Protein AF-A0A534RJS3-F1 (afdb_monomer)

Nearest PDB structures (foldseek):
  3trs-assembly2_D  TM=6.989E-01  e=2.783E-02  Aspergillus niger var. macrosporus
  6lxh-assembly1_B  TM=5.373E-01  e=3.788E+00  Staphylococcus aureus
  6lxh-assembly1_A  TM=5.514E-01  e=4.264E+00  St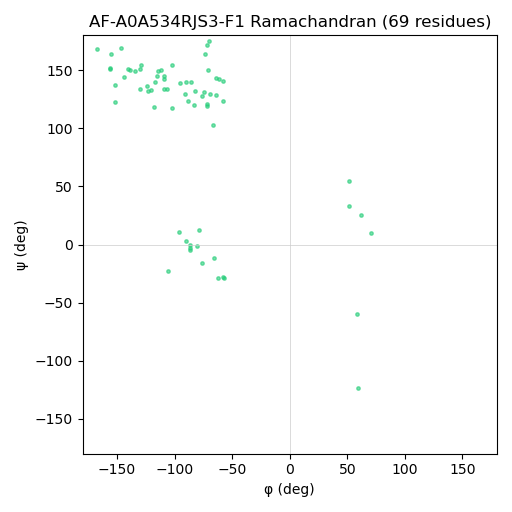aphylococcus aureus

Foldseek 3Di:
DDDDDDDDDDQPQKDKAAQDWDDDDPDIAAPPDPVDDDDFDFDADPVRDTQKGWDDQDPRRRMIMIGGDPD

pLDDT: mean 89.99, std 8.56, range [50.75, 96.31]

Sequence (71 aa):
MAEGPSQALADFTAVSFFDASASGGARTGSITDPAWTSDGIVMVTRSRKIRAQPCCLLNDGTGFKVDWLHR

Solvent-accessible surface area (backbone atoms only — not comparable to full-atom values): 4636 Å² total; per-residue (Å²): 134,85,82,72,92,82,80,92,77,79,89,64,56,60,49,80,47,69,84,39,66,49,76,59,94,96,45,72,43,32,72,63,38,85,90,56,88,84,80,95,66,69,44,62,46,97,86,71,46,60,40,32,37,72,44,75,66,40,95,74,23,29,26,35,31,34,39,47,47,92,113

Structure (mmCIF, N/CA/C/O backbone):
data_AF-A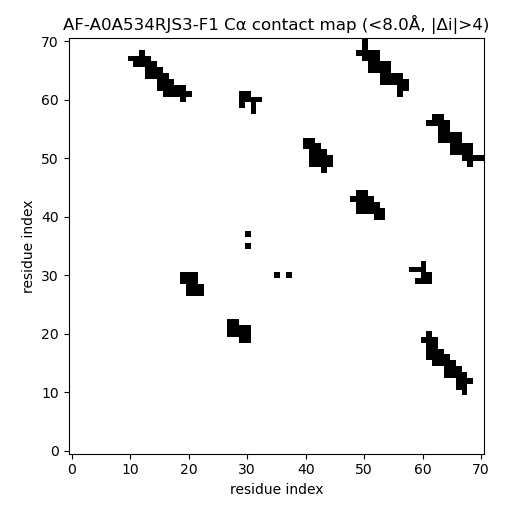0A534RJS3-F1
#
_entry.id   AF-A0A534RJS3-F1
#
loop_
_atom_site.group_PDB
_atom_site.id
_atom_site.type_symbol
_atom_site.label_atom_id
_atom_site.label_alt_id
_atom_site.label_comp_id
_atom_site.label_asym_id
_atom_site.label_entity_id
_atom_site.label_seq_id
_atom_site.pdbx_PDB_ins_code
_atom_site.C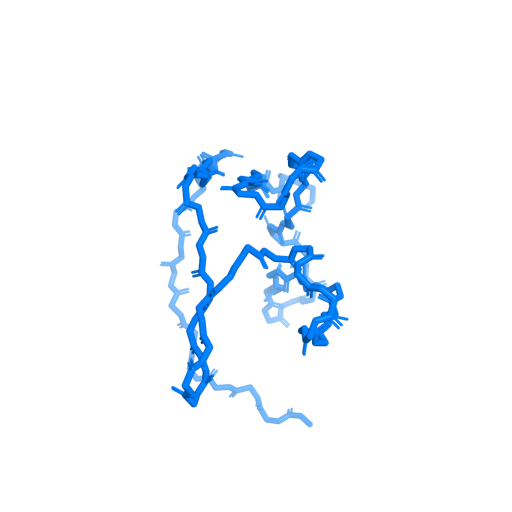artn_x
_atom_site.Cartn_y
_atom_site.Cartn_z
_atom_site.occupancy
_atom_site.B_iso_or_equiv
_atom_site.auth_seq_id
_atom_site.auth_comp_id
_atom_site.auth_asym_id
_atom_site.auth_atom_id
_atom_site.pdbx_PDB_model_num
ATOM 1 N N . MET A 1 1 ? -21.601 -10.038 -5.750 1.00 50.75 1 MET A N 1
ATOM 2 C CA . MET A 1 1 ? -20.294 -10.204 -5.084 1.00 50.75 1 MET A CA 1
ATOM 3 C C . MET A 1 1 ? -20.477 -11.270 -4.016 1.00 50.75 1 MET A C 1
ATOM 5 O O . MET A 1 1 ? -21.177 -10.999 -3.050 1.00 50.75 1 MET A O 1
ATOM 9 N N . ALA A 1 2 ? -19.990 -12.492 -4.233 1.00 53.28 2 ALA A N 1
ATOM 10 C CA . ALA A 1 2 ? -20.003 -13.514 -3.187 1.00 53.28 2 ALA A CA 1
ATOM 11 C C . ALA A 1 2 ? -18.773 -13.289 -2.299 1.00 53.28 2 ALA A C 1
ATOM 13 O O . ALA A 1 2 ? -17.654 -13.270 -2.808 1.00 53.28 2 ALA A O 1
ATOM 14 N N . GLU A 1 3 ? -18.972 -13.047 -1.005 1.00 67.06 3 GLU A N 1
ATOM 15 C CA . GLU A 1 3 ? -17.862 -12.945 -0.056 1.00 67.06 3 GLU A CA 1
ATOM 16 C C . GLU A 1 3 ? -17.307 -14.342 0.238 1.00 67.06 3 GLU A C 1
ATOM 18 O O . GLU A 1 3 ? -18.058 -15.270 0.546 1.00 67.06 3 GLU A O 1
ATOM 23 N N . GLY A 1 4 ? -15.986 -14.489 0.158 1.00 72.00 4 GLY A N 1
ATOM 24 C CA . GLY A 1 4 ? -15.301 -15.690 0.622 1.00 72.00 4 GLY A CA 1
ATOM 25 C C . GLY A 1 4 ? -15.309 -15.824 2.155 1.00 72.00 4 GLY A C 1
ATOM 26 O O . GLY A 1 4 ? -15.767 -14.930 2.884 1.00 72.00 4 GLY A O 1
ATOM 27 N N . PRO A 1 5 ? -14.792 -16.943 2.689 1.00 81.00 5 PRO A N 1
ATOM 28 C CA . PRO A 1 5 ? -14.532 -17.065 4.120 1.00 81.00 5 PRO A CA 1
ATOM 29 C C . PRO A 1 5 ? -13.574 -15.955 4.592 1.00 81.00 5 PRO A C 1
ATOM 31 O O . PRO A 1 5 ? -12.626 -15.607 3.893 1.00 81.00 5 PRO A O 1
ATOM 34 N N . SER A 1 6 ? -13.823 -15.392 5.779 1.00 83.31 6 SER A N 1
ATOM 35 C CA . SER A 1 6 ? -12.994 -14.341 6.390 1.00 83.31 6 SER A CA 1
ATOM 36 C C . SER A 1 6 ? -12.348 -14.834 7.683 1.00 83.31 6 SER A C 1
ATOM 38 O O . SER A 1 6 ? -12.991 -15.560 8.439 1.00 83.31 6 SER A O 1
ATOM 40 N N . GLN A 1 7 ? -11.121 -14.391 7.963 1.00 85.94 7 GLN A N 1
ATOM 41 C CA . GLN A 1 7 ? -10.404 -14.658 9.215 1.00 85.94 7 GLN A CA 1
ATOM 42 C C . GLN A 1 7 ? -10.440 -13.443 10.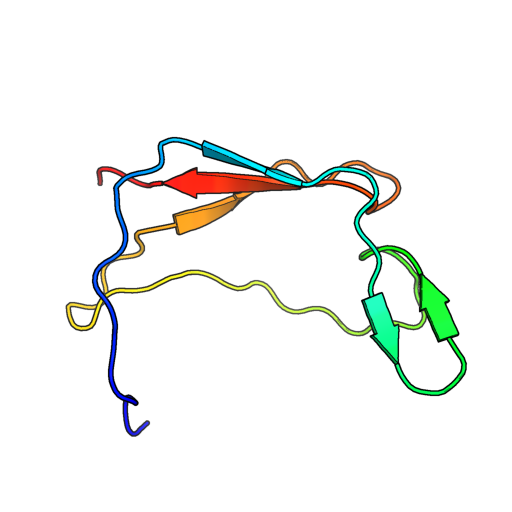149 1.00 85.94 7 GLN A C 1
ATOM 44 O O . GLN A 1 7 ? -10.576 -12.305 9.694 1.00 85.94 7 GLN A O 1
ATOM 49 N N . ALA A 1 8 ? -10.308 -13.683 11.454 1.00 88.00 8 ALA A N 1
ATOM 50 C CA . ALA A 1 8 ? -10.128 -12.610 12.425 1.00 88.00 8 ALA A CA 1
ATOM 51 C C . ALA A 1 8 ? -8.688 -12.082 12.353 1.00 88.00 8 ALA A C 1
ATOM 53 O O . ALA A 1 8 ? -7.736 -12.855 12.442 1.00 88.00 8 ALA A O 1
ATOM 54 N N . LEU A 1 9 ? -8.538 -10.765 12.2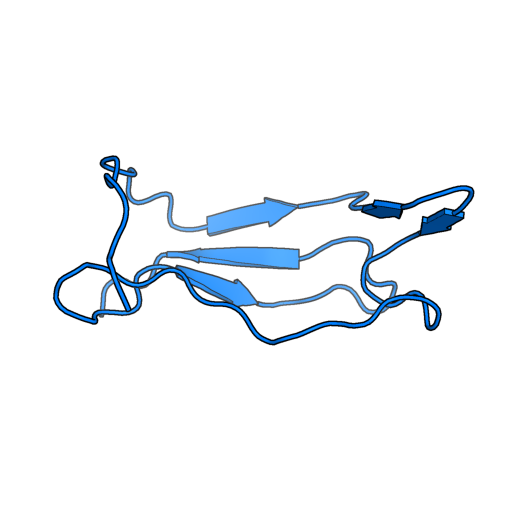10 1.00 89.88 9 LEU A N 1
ATOM 55 C CA . LEU A 1 9 ? -7.251 -10.079 12.295 1.00 89.88 9 LEU A CA 1
ATOM 56 C C . LEU A 1 9 ? -7.190 -9.261 13.583 1.00 89.88 9 LEU A C 1
ATOM 58 O O . LEU A 1 9 ? -8.192 -8.674 13.997 1.00 89.88 9 LEU A O 1
ATOM 62 N N . ALA A 1 10 ? -6.009 -9.228 14.198 1.00 91.12 10 ALA A N 1
ATOM 63 C CA . ALA A 1 10 ? -5.730 -8.352 15.326 1.00 91.12 10 ALA A CA 1
ATOM 64 C C . ALA A 1 10 ? -5.641 -6.889 14.868 1.00 91.12 10 ALA A C 1
ATOM 66 O O . ALA A 1 10 ? -5.218 -6.603 13.746 1.00 91.12 10 ALA A O 1
ATOM 67 N N . ASP A 1 11 ? -5.998 -5.976 15.770 1.00 93.81 11 ASP A N 1
ATOM 68 C CA . ASP A 1 11 ? -5.701 -4.556 15.619 1.00 93.81 11 ASP A CA 1
ATOM 69 C C . ASP A 1 11 ? -4.185 -4.363 15.710 1.00 93.81 11 ASP A C 1
ATOM 71 O O . ASP A 1 11 ? -3.592 -4.449 16.785 1.00 93.81 11 ASP A O 1
ATOM 75 N N . PHE A 1 12 ? -3.549 -4.176 14.559 1.00 94.75 12 PHE A N 1
ATOM 76 C CA . PHE A 1 12 ? -2.101 -4.025 14.478 1.00 94.75 12 PHE A CA 1
ATOM 77 C C . PHE A 1 12 ? -1.640 -2.581 14.669 1.00 94.75 12 PHE A C 1
ATOM 79 O O . PHE A 1 12 ? -0.435 -2.358 14.682 1.00 94.75 12 PHE A O 1
ATOM 86 N N . THR A 1 13 ? -2.555 -1.609 14.818 1.00 95.12 13 THR A N 1
ATOM 87 C CA . THR A 1 13 ? -2.299 -0.154 14.775 1.00 95.12 13 THR A CA 1
ATOM 88 C C . THR A 1 13 ? -1.661 0.314 13.458 1.00 95.12 13 THR A C 1
ATOM 90 O O . THR A 1 13 ? -2.242 1.115 12.732 1.00 95.12 13 THR A O 1
ATOM 93 N N . ALA A 1 14 ? -0.482 -0.204 13.129 1.00 94.44 14 ALA A N 1
ATOM 94 C CA . ALA A 1 14 ? 0.309 0.080 11.953 1.00 94.44 14 ALA A CA 1
ATOM 95 C C . ALA A 1 14 ? 1.187 -1.121 11.565 1.00 94.44 14 ALA A C 1
ATOM 97 O O . ALA A 1 14 ? 1.862 -1.697 12.415 1.00 94.44 14 ALA A O 1
ATOM 98 N N . VAL A 1 15 ? 1.266 -1.428 10.272 1.00 95.69 15 VAL A N 1
ATOM 99 C CA . VAL A 1 15 ? 2.303 -2.298 9.694 1.00 95.69 15 VAL A CA 1
ATOM 100 C C . VAL A 1 15 ? 3.070 -1.501 8.650 1.00 95.69 15 VAL A C 1
ATOM 102 O O . VAL A 1 15 ? 2.457 -0.848 7.811 1.00 95.69 15 VAL A O 1
ATOM 105 N N . SER A 1 16 ? 4.397 -1.562 8.689 1.00 95.31 16 SER A N 1
ATOM 106 C CA . SER A 1 16 ? 5.260 -0.913 7.700 1.00 95.31 16 SER A CA 1
ATOM 107 C C . SER A 1 16 ? 5.919 -1.957 6.812 1.00 95.31 16 SER A C 1
ATOM 109 O O . SER A 1 16 ? 6.461 -2.945 7.307 1.00 95.31 16 SER A O 1
ATOM 111 N N . PHE A 1 17 ? 5.895 -1.705 5.510 1.00 95.12 17 PHE A N 1
ATOM 112 C CA . PHE A 1 17 ? 6.597 -2.477 4.498 1.00 95.12 17 PHE A CA 1
ATOM 113 C C . PHE A 1 17 ? 7.791 -1.664 4.009 1.00 95.12 17 PHE A C 1
ATOM 115 O O . PHE A 1 17 ? 7.653 -0.478 3.705 1.00 95.12 17 PHE A O 1
ATOM 122 N N . PHE A 1 18 ? 8.942 -2.320 3.925 1.00 95.25 18 PHE A N 1
ATOM 123 C CA . PHE A 1 18 ? 10.189 -1.781 3.389 1.00 95.25 18 PHE A CA 1
ATOM 124 C 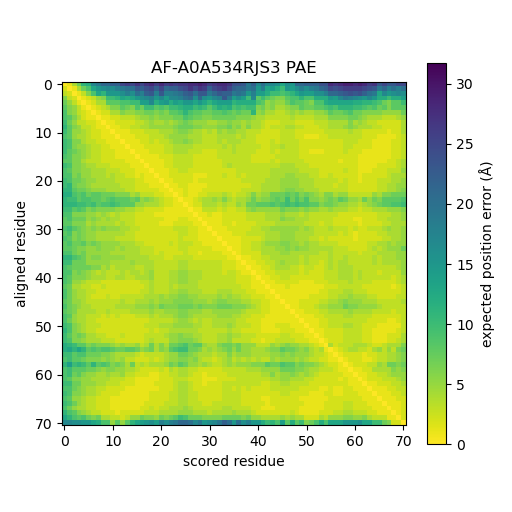C . PHE A 1 18 ? 10.735 -2.760 2.352 1.00 95.25 18 PHE A C 1
ATOM 126 O O . PHE A 1 18 ? 10.414 -3.949 2.413 1.00 95.25 18 PHE A O 1
ATOM 133 N N . ASP A 1 19 ? 11.521 -2.254 1.403 1.00 95.00 19 ASP A N 1
ATOM 134 C CA . ASP A 1 19 ? 12.100 -3.031 0.300 1.00 95.00 19 ASP A CA 1
ATOM 135 C C . ASP A 1 19 ? 11.056 -3.865 -0.479 1.00 95.00 19 ASP A C 1
ATOM 137 O O . ASP A 1 19 ? 11.316 -4.964 -0.974 1.00 95.00 19 ASP A O 1
ATOM 141 N N . ALA A 1 20 ? 9.834 -3.338 -0.580 1.00 94.12 20 ALA A N 1
ATOM 142 C CA . ALA A 1 20 ? 8.704 -3.966 -1.238 1.00 94.12 20 ALA A CA 1
ATOM 143 C C . ALA A 1 20 ? 8.910 -4.020 -2.757 1.00 94.12 20 ALA A C 1
ATOM 145 O O . ALA A 1 20 ? 9.178 -3.013 -3.417 1.00 94.12 20 ALA A O 1
ATOM 146 N N . SER A 1 21 ? 8.713 -5.209 -3.322 1.00 94.69 21 SER A N 1
ATOM 147 C CA . SER A 1 21 ? 8.728 -5.440 -4.763 1.00 94.69 21 SER A CA 1
ATOM 148 C C . SER A 1 21 ? 7.640 -6.432 -5.164 1.00 94.69 21 SER A C 1
ATOM 150 O O . SER A 1 21 ? 7.236 -7.299 -4.388 1.00 94.69 21 SER A O 1
ATOM 152 N N . ALA A 1 22 ? 7.160 -6.290 -6.394 1.00 93.12 22 ALA A N 1
ATOM 153 C CA . ALA A 1 22 ? 6.269 -7.230 -7.050 1.00 93.12 22 ALA A CA 1
ATOM 154 C C . ALA A 1 22 ? 7.028 -7.948 -8.167 1.00 93.12 22 ALA A C 1
ATOM 156 O O . ALA A 1 22 ? 7.880 -7.350 -8.827 1.00 93.12 22 ALA A O 1
ATOM 157 N N . SER A 1 23 ? 6.711 -9.226 -8.383 1.00 93.81 23 SER A N 1
ATOM 158 C CA . SER A 1 23 ? 7.229 -10.012 -9.506 1.00 93.81 23 SER A CA 1
ATOM 159 C C . SER A 1 23 ? 6.080 -10.568 -10.339 1.00 93.81 23 SER A C 1
ATOM 161 O O . SER A 1 23 ? 5.142 -11.150 -9.797 1.00 93.81 23 SER A O 1
ATOM 163 N N . GLY A 1 24 ? 6.171 -10.407 -11.657 1.00 90.88 24 GLY A N 1
ATOM 164 C CA . GLY A 1 24 ? 5.180 -10.872 -12.623 1.00 90.88 24 GLY A CA 1
ATOM 165 C C . GLY A 1 24 ? 5.842 -11.174 -13.965 1.00 90.88 24 GLY A C 1
ATOM 166 O O . GLY A 1 24 ? 6.503 -10.315 -14.550 1.00 90.88 24 GLY A O 1
ATOM 167 N N . GLY A 1 25 ? 5.696 -12.409 -14.454 1.00 89.38 25 GLY A N 1
ATOM 168 C CA . GLY A 1 25 ? 6.416 -12.869 -15.644 1.00 89.38 25 GLY A CA 1
ATOM 169 C C . GLY A 1 25 ? 7.935 -12.780 -15.453 1.00 89.38 25 GLY A C 1
ATOM 170 O O . GLY A 1 25 ? 8.473 -13.345 -14.507 1.00 89.38 25 GLY A O 1
ATOM 171 N N . ALA A 1 26 ? 8.619 -12.063 -16.349 1.00 93.69 26 ALA A N 1
ATOM 172 C CA . ALA A 1 26 ? 10.071 -11.858 -16.312 1.00 93.69 26 ALA A CA 1
ATOM 173 C C . ALA A 1 26 ? 10.501 -10.539 -15.635 1.00 93.69 26 ALA A C 1
ATOM 175 O O . ALA A 1 26 ? 11.658 -10.141 -15.758 1.00 93.69 26 ALA A O 1
ATOM 176 N N . ARG A 1 27 ? 9.580 -9.826 -14.971 1.00 94.44 27 ARG A N 1
ATOM 177 C CA . ARG A 1 27 ? 9.848 -8.516 -14.367 1.00 94.44 27 ARG A CA 1
ATOM 178 C C . ARG A 1 27 ? 9.681 -8.558 -12.852 1.00 94.44 27 ARG A C 1
ATOM 180 O O . ARG A 1 27 ? 8.719 -9.135 -12.350 1.00 94.44 27 ARG A O 1
ATOM 187 N N . THR A 1 28 ? 10.583 -7.865 -12.164 1.00 96.31 28 THR A N 1
ATOM 188 C CA . THR A 1 28 ? 10.507 -7.550 -10.736 1.00 96.31 28 THR A CA 1
ATOM 189 C C . THR A 1 28 ? 10.753 -6.054 -10.559 1.00 96.31 28 THR A C 1
ATOM 191 O O . THR A 1 28 ? 11.680 -5.521 -11.165 1.00 96.31 28 THR A O 1
ATOM 194 N N . GLY A 1 29 ? 9.934 -5.375 -9.757 1.00 95.69 29 GLY A N 1
ATOM 195 C CA . GLY A 1 29 ? 10.029 -3.925 -9.557 1.00 95.69 29 GLY A CA 1
ATOM 196 C C . GLY A 1 29 ? 9.196 -3.430 -8.376 1.00 95.69 29 GLY A C 1
ATOM 197 O O . GLY A 1 29 ? 8.377 -4.176 -7.839 1.00 95.69 29 GLY A O 1
ATOM 198 N N . SER A 1 30 ? 9.407 -2.178 -7.965 1.00 95.25 30 SER A N 1
ATOM 199 C CA . SER A 1 30 ? 8.646 -1.529 -6.887 1.00 95.25 30 SER A CA 1
ATOM 200 C C . SER A 1 30 ? 7.211 -1.203 -7.320 1.00 95.25 30 SER A C 1
ATOM 202 O O . SER A 1 30 ? 6.872 -1.333 -8.492 1.00 95.25 30 SER A O 1
ATOM 204 N N . ILE A 1 31 ? 6.354 -0.761 -6.395 1.00 90.06 31 ILE A N 1
ATOM 205 C CA . ILE A 1 31 ? 4.933 -0.467 -6.679 1.00 90.06 31 ILE A CA 1
ATOM 206 C C . ILE A 1 31 ? 4.762 0.660 -7.713 1.00 90.06 31 ILE A C 1
ATOM 208 O O . ILE A 1 31 ? 3.774 0.679 -8.442 1.00 90.06 31 ILE A O 1
ATOM 212 N N . THR A 1 32 ? 5.715 1.593 -7.788 1.00 91.12 32 THR A N 1
ATOM 213 C CA . THR A 1 32 ? 5.685 2.733 -8.719 1.00 91.12 32 THR A CA 1
ATOM 214 C C . THR A 1 32 ? 6.351 2.439 -10.062 1.00 91.12 32 THR A C 1
ATOM 216 O O . THR A 1 32 ? 6.439 3.336 -10.901 1.00 91.12 32 THR A O 1
ATOM 219 N N . ASP A 1 33 ? 6.819 1.209 -10.294 1.00 93.12 33 ASP A N 1
ATOM 220 C CA . ASP A 1 33 ? 7.339 0.813 -11.598 1.00 93.12 33 ASP A CA 1
ATOM 221 C C . ASP A 1 33 ? 6.244 1.013 -12.671 1.00 93.12 33 ASP A C 1
ATOM 223 O O . ASP A 1 33 ? 5.155 0.445 -12.555 1.00 93.12 33 ASP A O 1
ATOM 227 N N . PRO A 1 34 ? 6.511 1.802 -13.731 1.00 91.69 34 PRO A N 1
ATOM 228 C CA . PRO A 1 34 ? 5.509 2.177 -14.728 1.00 91.69 34 PRO A CA 1
ATOM 229 C C . PRO A 1 34 ? 4.987 1.000 -15.560 1.00 91.69 34 PRO A C 1
ATOM 231 O O . PRO A 1 34 ? 4.012 1.158 -16.292 1.00 91.69 34 PRO A O 1
ATOM 234 N N . ALA A 1 35 ? 5.630 -0.167 -15.489 1.00 92.19 35 ALA A N 1
ATOM 235 C CA . ALA A 1 35 ? 5.116 -1.383 -16.107 1.00 92.19 35 ALA A CA 1
ATOM 236 C C . ALA A 1 35 ? 3.954 -2.016 -15.320 1.00 92.19 35 ALA A C 1
ATOM 238 O O . ALA A 1 35 ? 3.262 -2.879 -15.863 1.00 92.19 35 ALA A O 1
ATOM 239 N N . TRP A 1 36 ? 3.741 -1.627 -14.058 1.00 92.94 36 TRP A N 1
ATOM 240 C CA . TRP A 1 36 ? 2.641 -2.129 -13.243 1.00 92.94 36 TRP A CA 1
ATOM 241 C C . TRP A 1 36 ? 1.383 -1.279 -13.386 1.00 92.94 36 TRP A C 1
ATOM 243 O O . TRP A 1 36 ? 1.413 -0.051 -13.372 1.00 92.94 36 TRP A O 1
ATOM 253 N N . THR A 1 37 ? 0.240 -1.956 -13.436 1.00 91.75 37 THR A N 1
ATOM 254 C CA . THR A 1 37 ? -1.062 -1.351 -13.149 1.00 91.75 37 THR A CA 1
ATOM 255 C C . THR A 1 37 ? -1.314 -1.398 -11.646 1.00 91.75 37 THR A C 1
ATOM 257 O O . THR A 1 37 ? -1.028 -2.414 -11.010 1.00 91.75 37 THR A O 1
ATOM 260 N N . SER A 1 38 ? -1.885 -0.338 -11.078 1.00 87.94 38 SER A N 1
ATOM 261 C CA . SER A 1 38 ? -2.231 -0.279 -9.656 1.00 87.94 38 SER A CA 1
ATOM 262 C C . SER A 1 38 ? -3.636 0.276 -9.443 1.00 87.94 38 SER A C 1
ATOM 264 O O . SER A 1 38 ? -4.108 1.107 -10.215 1.00 87.94 38 SER A O 1
ATOM 266 N N . ASP A 1 39 ? -4.279 -0.187 -8.371 1.00 89.81 39 ASP A N 1
ATOM 267 C CA . ASP A 1 39 ? -5.586 0.268 -7.905 1.00 89.81 39 ASP A CA 1
ATOM 268 C C . ASP A 1 39 ? -5.518 0.592 -6.408 1.00 89.81 39 ASP A C 1
ATOM 270 O O . ASP A 1 39 ? -4.757 -0.015 -5.649 1.00 89.81 39 ASP A O 1
ATOM 274 N N . GLY A 1 40 ? -6.350 1.533 -5.959 1.00 87.44 40 GLY A N 1
ATOM 275 C CA . GLY A 1 40 ? -6.513 1.816 -4.536 1.00 87.44 40 GLY A CA 1
ATOM 276 C C . GLY A 1 40 ? -7.285 0.696 -3.838 1.00 87.44 40 GLY A C 1
ATOM 277 O O . GLY A 1 40 ? -8.449 0.457 -4.156 1.00 87.44 40 GLY A O 1
ATOM 278 N N . ILE A 1 41 ? -6.663 0.037 -2.857 1.00 90.44 41 ILE A N 1
ATOM 279 C CA . ILE A 1 41 ? -7.280 -1.058 -2.094 1.00 90.44 41 ILE A CA 1
ATOM 280 C C . ILE A 1 41 ? -7.487 -0.691 -0.625 1.00 90.44 41 ILE A C 1
ATOM 282 O O . ILE A 1 41 ? -6.707 0.049 -0.030 1.00 90.44 41 ILE A O 1
ATOM 286 N N . VAL A 1 42 ? -8.528 -1.261 -0.018 1.00 93.94 42 VAL A N 1
ATOM 287 C CA . VAL A 1 42 ? -8.819 -1.148 1.417 1.00 93.94 42 VAL A CA 1
ATOM 288 C C . VAL A 1 42 ? -9.283 -2.492 1.975 1.00 93.94 42 VAL A C 1
ATOM 290 O O . VAL A 1 42 ? -9.911 -3.281 1.270 1.00 93.94 42 VAL A O 1
ATOM 293 N N . MET A 1 43 ? -9.016 -2.747 3.258 1.00 92.50 43 MET A N 1
ATOM 294 C CA . MET A 1 43 ? -9.601 -3.878 3.979 1.00 92.50 43 MET A CA 1
ATOM 295 C C . MET A 1 43 ? -10.932 -3.461 4.599 1.00 92.50 43 MET A C 1
ATOM 297 O O . MET A 1 43 ? -10.997 -2.512 5.387 1.00 92.50 43 MET A O 1
ATOM 301 N N . VAL A 1 44 ? -11.992 -4.193 4.261 1.00 91.62 44 VAL A N 1
ATOM 302 C CA . VAL A 1 44 ? -13.367 -3.891 4.667 1.00 91.62 44 VAL A CA 1
ATOM 303 C C . VAL A 1 44 ? -13.971 -5.097 5.385 1.00 91.62 44 VAL A C 1
ATOM 305 O O . VAL A 1 44 ? -13.801 -6.235 4.957 1.00 91.62 44 VAL A O 1
ATOM 308 N N . THR A 1 45 ? -14.678 -4.862 6.489 1.00 88.69 45 THR A N 1
ATOM 309 C CA . THR A 1 45 ? -15.444 -5.903 7.188 1.00 88.69 45 THR A CA 1
ATOM 310 C C . THR A 1 45 ? -16.706 -6.277 6.410 1.00 88.69 45 THR A C 1
ATOM 312 O O . THR A 1 45 ? -17.211 -5.493 5.609 1.00 88.69 45 THR A O 1
ATOM 315 N N . ARG A 1 46 ? -17.324 -7.416 6.747 1.00 86.12 46 ARG A N 1
ATOM 316 C CA . ARG A 1 46 ? -18.653 -7.791 6.216 1.00 86.12 46 ARG A CA 1
ATOM 317 C C . ARG A 1 46 ? -19.738 -6.743 6.495 1.00 86.12 46 ARG A C 1
ATOM 319 O O . ARG A 1 46 ? -20.671 -6.565 5.722 1.00 86.12 46 ARG A O 1
ATOM 326 N N . SER A 1 47 ? -19.595 -5.996 7.593 1.00 88.75 47 SER A N 1
ATOM 327 C CA . SER A 1 47 ? -20.454 -4.852 7.935 1.00 88.75 47 SER A CA 1
ATOM 328 C C . SER A 1 47 ? -20.107 -3.564 7.177 1.00 88.75 47 SER A C 1
ATOM 330 O O . SER A 1 47 ? -20.603 -2.497 7.529 1.00 88.75 47 SER A O 1
ATOM 332 N N . ARG A 1 48 ? -19.268 -3.655 6.138 1.00 89.81 48 ARG A N 1
ATOM 333 C CA . ARG A 1 48 ? -18.830 -2.555 5.271 1.00 89.81 48 ARG A CA 1
ATOM 334 C C . ARG A 1 48 ? -18.052 -1.447 5.982 1.00 89.81 48 ARG A C 1
ATOM 336 O O . ARG A 1 48 ? -18.024 -0.313 5.512 1.00 89.81 48 ARG A O 1
ATOM 343 N N . LYS A 1 49 ? -17.393 -1.759 7.101 1.00 92.38 49 LYS A N 1
ATOM 344 C CA . LYS A 1 49 ? -16.486 -0.820 7.771 1.00 92.38 49 LYS A CA 1
ATOM 345 C C . LYS A 1 49 ? -15.076 -0.999 7.238 1.00 92.38 49 LYS A C 1
ATOM 347 O O . LYS A 1 49 ? -14.561 -2.114 7.234 1.00 92.38 49 LYS A O 1
ATOM 352 N N . ILE A 1 50 ? -14.439 0.094 6.835 1.00 93.94 50 ILE A N 1
ATOM 353 C CA . ILE A 1 50 ? -13.019 0.077 6.482 1.00 93.94 50 ILE A CA 1
ATOM 354 C C . ILE A 1 50 ? -12.222 -0.085 7.775 1.00 93.94 50 ILE A C 1
ATOM 356 O O . ILE A 1 50 ? -12.338 0.741 8.679 1.00 93.94 50 ILE A O 1
ATOM 360 N N . ARG A 1 51 ? -11.427 -1.152 7.863 1.00 95.31 51 ARG A N 1
ATOM 361 C CA . ARG A 1 51 ? -10.585 -1.436 9.032 1.00 95.31 51 ARG A CA 1
ATOM 362 C C . ARG A 1 51 ? -9.119 -1.173 8.803 1.00 95.31 51 ARG A C 1
ATOM 364 O O . ARG A 1 51 ? -8.425 -0.920 9.775 1.00 95.31 51 ARG A O 1
ATOM 371 N N . ALA A 1 52 ? -8.662 -1.177 7.561 1.00 95.50 52 ALA A N 1
ATOM 372 C CA . ALA A 1 52 ? -7.299 -0.793 7.267 1.00 95.50 52 ALA A CA 1
ATOM 373 C C . ALA A 1 52 ? -7.144 -0.301 5.836 1.00 95.50 52 ALA A C 1
ATOM 375 O O . ALA A 1 52 ? -7.869 -0.731 4.935 1.00 95.50 52 ALA A O 1
ATOM 376 N N . GLN A 1 53 ? -6.185 0.593 5.642 1.00 94.94 53 GLN A N 1
ATOM 377 C CA . GLN A 1 53 ? -5.865 1.163 4.340 1.00 94.94 53 GLN A CA 1
ATOM 378 C C . GLN A 1 53 ? -4.352 1.382 4.217 1.00 94.94 53 GLN A C 1
ATOM 380 O O . GLN A 1 53 ? -3.718 1.748 5.212 1.00 94.94 53 GLN A O 1
ATOM 385 N N . PRO A 1 54 ? -3.771 1.192 3.022 1.00 93.19 54 PRO A N 1
ATOM 386 C CA . PRO A 1 54 ? -2.429 1.669 2.729 1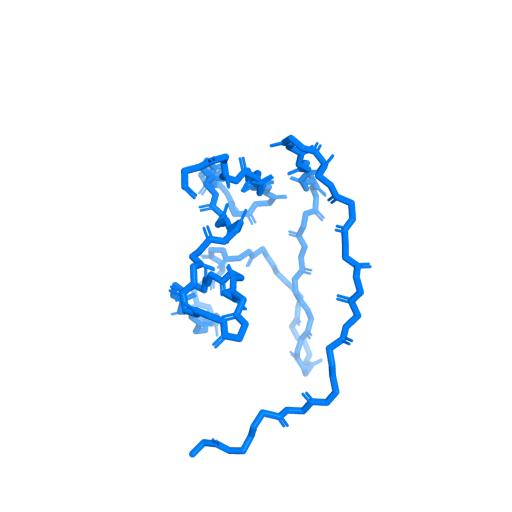.00 93.19 54 PRO A CA 1
ATOM 387 C C . PRO A 1 54 ? -2.347 3.199 2.850 1.00 93.19 54 PRO A C 1
ATOM 389 O O . PRO A 1 54 ? -3.274 3.921 2.478 1.00 93.19 54 PRO A O 1
ATOM 392 N N . CYS A 1 55 ? -1.230 3.699 3.357 1.00 87.44 55 CYS A N 1
ATOM 393 C CA . CYS A 1 55 ? -0.884 5.110 3.454 1.00 87.44 55 CYS A CA 1
ATOM 394 C C . CYS A 1 55 ? 0.637 5.290 3.294 1.00 87.44 55 CYS A C 1
ATOM 396 O O . CYS A 1 55 ? 1.396 4.320 3.316 1.00 87.44 55 CYS A O 1
ATOM 398 N N . CYS A 1 56 ? 1.078 6.544 3.139 1.00 85.69 56 CYS A N 1
ATOM 399 C CA . CYS A 1 56 ? 2.497 6.919 3.189 1.00 85.69 56 CYS A CA 1
ATOM 400 C C . CYS A 1 56 ? 3.400 6.079 2.262 1.00 85.69 56 CYS A C 1
ATOM 402 O O . CYS A 1 56 ? 4.367 5.475 2.725 1.00 85.69 56 CYS A O 1
ATOM 404 N N . LEU A 1 57 ? 3.079 6.023 0.965 1.00 90.00 57 LEU A N 1
ATOM 405 C CA . LEU A 1 57 ? 3.953 5.400 -0.032 1.00 90.00 57 LEU A CA 1
ATOM 406 C C . LEU A 1 57 ? 5.268 6.191 -0.114 1.00 90.00 57 LEU A C 1
ATOM 408 O O . LEU A 1 57 ? 5.246 7.414 -0.267 1.00 90.00 57 LEU A O 1
ATOM 412 N N . LEU A 1 58 ? 6.402 5.503 -0.012 1.00 91.12 58 LEU A N 1
ATOM 413 C CA . LEU A 1 58 ? 7.706 6.087 -0.308 1.00 91.12 58 LEU A CA 1
ATOM 414 C C . LEU A 1 58 ? 7.760 6.466 -1.791 1.00 91.12 58 LEU A C 1
ATOM 416 O O . LEU A 1 58 ? 7.212 5.764 -2.637 1.00 91.12 58 LEU A O 1
ATOM 420 N N . ASN A 1 59 ? 8.421 7.576 -2.121 1.00 86.75 59 ASN A N 1
ATOM 421 C CA . ASN A 1 59 ? 8.415 8.127 -3.485 1.00 86.75 59 ASN A CA 1
ATOM 422 C C . ASN A 1 59 ? 8.940 7.145 -4.551 1.00 86.75 59 ASN A C 1
ATOM 424 O O . ASN A 1 59 ? 8.545 7.220 -5.711 1.00 86.75 59 ASN A O 1
ATOM 428 N N . ASP A 1 60 ? 9.824 6.229 -4.165 1.00 90.00 60 ASP A N 1
ATOM 429 C CA . ASP A 1 60 ? 10.398 5.179 -5.012 1.00 90.00 60 ASP A CA 1
ATOM 430 C C . ASP A 1 60 ? 9.536 3.900 -5.075 1.00 90.00 60 ASP A C 1
ATOM 432 O O . ASP A 1 60 ? 9.886 2.938 -5.759 1.00 90.00 60 ASP A O 1
ATOM 436 N N . GLY A 1 61 ? 8.401 3.879 -4.372 1.00 92.00 61 GLY A N 1
ATOM 437 C CA . GLY A 1 61 ? 7.458 2.767 -4.329 1.00 92.00 61 GLY A CA 1
ATOM 438 C C . GLY A 1 61 ? 7.955 1.536 -3.573 1.00 92.00 61 GLY A C 1
ATOM 439 O O . GLY A 1 61 ? 7.308 0.491 -3.667 1.00 92.00 61 GLY A O 1
ATOM 440 N N . THR A 1 62 ? 9.085 1.623 -2.863 1.00 96.06 62 THR A N 1
ATOM 441 C CA . THR A 1 62 ? 9.704 0.487 -2.153 1.00 96.06 62 THR A CA 1
ATOM 442 C C . THR A 1 62 ? 9.156 0.298 -0.743 1.00 96.06 62 THR A C 1
ATOM 444 O O . THR A 1 62 ? 9.481 -0.669 -0.063 1.00 96.06 62 THR A O 1
ATOM 447 N N . GLY A 1 63 ? 8.292 1.190 -0.273 1.00 95.50 63 GLY A N 1
ATOM 448 C CA . GLY A 1 63 ? 7.707 1.058 1.050 1.00 95.50 63 GLY A CA 1
ATOM 449 C C . GLY A 1 63 ? 6.385 1.777 1.170 1.00 95.50 63 GLY A C 1
ATOM 450 O O . GLY A 1 63 ? 6.118 2.751 0.474 1.00 95.50 63 GLY A O 1
ATOM 451 N N . PHE A 1 64 ? 5.546 1.272 2.058 1.00 94.75 64 PHE A N 1
ATOM 452 C CA . PHE A 1 64 ? 4.274 1.877 2.423 1.00 94.75 64 PHE A CA 1
ATOM 453 C C . PHE A 1 64 ? 3.892 1.407 3.821 1.00 94.75 64 PHE A C 1
ATOM 455 O O . PHE A 1 64 ? 4.423 0.423 4.342 1.00 94.75 64 PHE A O 1
ATOM 462 N N . LYS A 1 65 ? 2.946 2.104 4.433 1.00 96.12 65 LYS A N 1
ATOM 463 C CA . LYS A 1 65 ? 2.380 1.732 5.723 1.00 96.12 65 LYS A CA 1
ATOM 464 C C . LYS A 1 65 ? 0.933 1.298 5.529 1.00 96.12 65 LYS A C 1
ATOM 466 O O . LYS A 1 65 ? 0.259 1.760 4.617 1.00 96.12 65 LYS A O 1
ATOM 471 N N . VAL A 1 66 ? 0.443 0.405 6.373 1.00 96.00 66 VAL A N 1
ATOM 472 C CA . VAL A 1 66 ? -0.976 0.076 6.484 1.00 96.00 66 VAL A CA 1
ATOM 473 C C . VAL A 1 66 ? -1.408 0.433 7.892 1.00 96.00 66 VAL A C 1
ATOM 475 O O . VAL A 1 66 ? -0.886 -0.128 8.853 1.00 96.00 66 VAL A O 1
ATOM 478 N N . ASP A 1 67 ? -2.352 1.359 8.011 1.00 95.81 67 ASP A N 1
ATOM 479 C CA . ASP A 1 67 ? -2.909 1.766 9.300 1.00 95.81 67 ASP A CA 1
ATOM 480 C C . ASP A 1 67 ? -4.188 0.990 9.594 1.00 95.81 67 ASP A C 1
ATOM 482 O O . ASP A 1 67 ? -5.035 0.826 8.710 1.00 95.81 67 ASP A O 1
ATOM 486 N N . TRP A 1 68 ? -4.355 0.564 10.846 1.00 96.06 68 TRP A N 1
ATOM 487 C CA . TRP A 1 68 ? -5.637 0.093 11.351 1.00 96.06 68 TRP A CA 1
ATOM 488 C C . TRP A 1 68 ? -6.503 1.284 11.770 1.00 96.06 68 TRP A C 1
ATOM 490 O O . TRP A 1 68 ? -6.065 2.199 12.465 1.00 96.06 68 TRP A O 1
ATOM 500 N N . LEU A 1 69 ? -7.759 1.288 11.333 1.00 94.81 69 LEU A N 1
ATOM 501 C CA . LEU A 1 69 ? -8.699 2.375 11.566 1.00 94.81 69 LEU A CA 1
ATOM 502 C C . LEU A 1 69 ? -9.671 2.005 12.69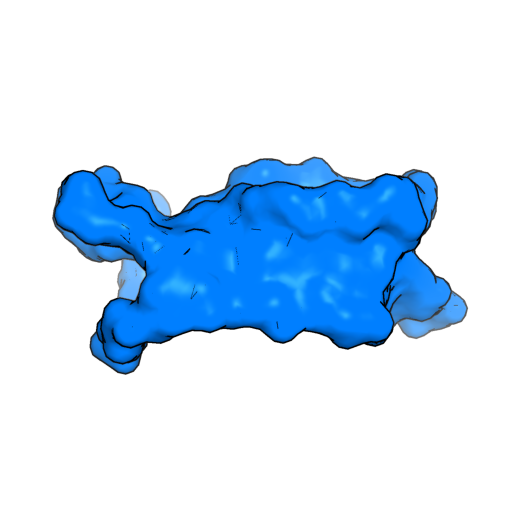1 1.00 94.81 69 LEU A C 1
ATOM 504 O O . LEU A 1 69 ? -10.504 1.105 12.548 1.00 94.81 69 LEU A O 1
ATOM 508 N N . HIS A 1 70 ? -9.627 2.768 13.785 1.00 88.12 70 HIS A N 1
ATOM 509 C CA . HIS A 1 70 ? -10.514 2.587 14.947 1.00 88.12 70 HIS A CA 1
ATOM 510 C C . HIS A 1 70 ? -11.918 3.204 14.782 1.00 88.12 70 HIS A C 1
ATOM 512 O O . HIS A 1 70 ? -12.746 3.102 15.685 1.00 88.12 70 HIS A O 1
ATOM 518 N N . ARG A 1 71 ? -12.185 3.849 13.644 1.00 70.00 71 ARG A N 1
ATOM 519 C CA . ARG A 1 71 ? -13.446 4.547 13.342 1.00 70.00 71 ARG A CA 1
ATOM 520 C C . ARG A 1 71 ? -14.575 3.612 12.889 1.00 70.00 71 ARG A C 1
ATOM 522 O O . ARG A 1 71 ? -14.293 2.476 12.438 1.00 70.00 71 ARG A O 1
#

Secondary structure (DSSP, 8-state):
------------SEEEE-S--EEETTEEE-TT-TTS------EE-TTS-EEEEEE---TTSS-EEEEEP--

Mean predicted aligned error: 4.56 Å

Radi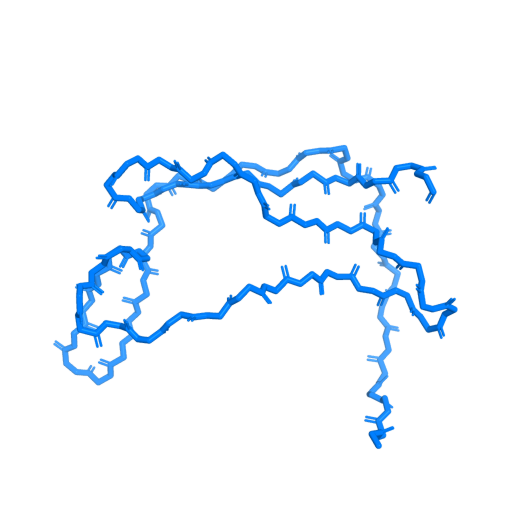us of gyration: 14.31 Å; Cα contacts (8 Å, |Δi|>4): 99; chains: 1; bounding box: 33×25×32 Å